Protein AF-X6FME9-F1 (afdb_monomer_lite)

Sequence (70 aa):
MIRPPRRQGEYADREIDCQEAMEPGFQAIVGCMLERLDAKRHQLPTAHAQNPRRPAAPKLKRNQPTTTIG

pLDDT: mean 70.38, std 14.23, range [45.47, 95.38]

Foldseek 3Di:
DDDPPDDPPPPPVPPDPPCVVCVVVVCVVVVVVVVVVVVVVVPPPPPDPPPVPPPDDPPPPPDDPPPDDD

Structure (mmCIF, N/CA/C/O backbone):
data_AF-X6FME9-F1
#
_entry.id   AF-X6FME9-F1
#
loop_
_atom_site.group_PDB
_atom_site.id
_atom_site.type_symbol
_atom_site.label_atom_id
_atom_site.label_alt_id
_atom_site.label_comp_id
_atom_site.label_asym_id
_atom_site.label_entity_id
_atom_site.label_seq_id
_atom_site.pdbx_PDB_ins_code
_atom_site.Cartn_x
_atom_site.Cartn_y
_atom_site.Cartn_z
_atom_site.occupancy
_atom_site.B_iso_or_equiv
_atom_site.auth_seq_id
_atom_site.auth_comp_id
_atom_site.auth_asym_id
_atom_site.auth_atom_id
_atom_site.pdbx_PDB_model_num
ATOM 1 N N . MET A 1 1 ? -9.554 19.591 34.515 1.00 54.16 1 MET A N 1
ATOM 2 C CA . MET A 1 1 ? -9.214 18.156 34.641 1.00 54.16 1 MET A CA 1
ATOM 3 C C . MET A 1 1 ? -8.665 17.671 33.315 1.00 54.16 1 MET A C 1
ATOM 5 O O . MET A 1 1 ? -9.399 17.678 32.334 1.00 54.16 1 MET A O 1
ATOM 9 N N . ILE A 1 2 ? -7.388 17.298 33.272 1.00 72.62 2 ILE A N 1
ATOM 10 C CA . ILE A 1 2 ? -6.808 16.617 32.111 1.00 72.62 2 ILE A CA 1
ATOM 11 C C . ILE A 1 2 ? -7.197 15.149 32.246 1.00 72.62 2 ILE A C 1
ATOM 13 O O . ILE A 1 2 ? -6.872 14.514 33.248 1.00 72.62 2 ILE A O 1
ATOM 17 N N . ARG A 1 3 ? -7.967 14.636 31.287 1.00 76.81 3 ARG A N 1
ATOM 18 C CA . ARG A 1 3 ? -8.314 13.214 31.264 1.00 76.81 3 ARG A CA 1
ATOM 19 C C . ARG A 1 3 ? -7.042 12.428 30.925 1.00 76.81 3 ARG A C 1
ATOM 21 O O . ARG A 1 3 ? -6.336 12.840 30.003 1.00 76.81 3 ARG A O 1
ATOM 28 N N . PRO A 1 4 ? -6.727 11.346 31.653 1.00 77.94 4 PRO A N 1
ATOM 29 C CA . PRO A 1 4 ? -5.572 10.524 31.329 1.00 77.94 4 PRO A CA 1
ATOM 30 C C . PRO A 1 4 ? -5.720 9.938 29.912 1.00 77.94 4 PRO A C 1
ATOM 32 O O . PRO A 1 4 ? -6.850 9.717 29.462 1.00 77.94 4 PRO A O 1
ATOM 35 N N . PRO A 1 5 ? -4.608 9.695 29.194 1.00 73.75 5 PRO A N 1
ATOM 36 C CA . PRO A 1 5 ? -4.645 9.026 27.898 1.00 73.75 5 PRO A CA 1
ATOM 37 C C . PRO A 1 5 ? -5.372 7.683 28.031 1.00 73.75 5 PRO A C 1
ATOM 39 O O . PRO A 1 5 ? -5.026 6.873 28.894 1.00 73.75 5 PRO A O 1
ATOM 42 N N . ARG A 1 6 ? -6.401 7.468 27.207 1.00 72.88 6 ARG A N 1
ATOM 43 C CA . ARG A 1 6 ? -7.196 6.230 27.216 1.00 72.88 6 ARG A CA 1
ATOM 44 C C . ARG A 1 6 ? -6.320 5.049 26.799 1.00 72.88 6 ARG A C 1
ATOM 46 O O . ARG A 1 6 ? -5.477 5.199 25.912 1.00 72.88 6 ARG A O 1
ATOM 53 N N . ARG A 1 7 ? -6.482 3.901 27.461 1.00 69.38 7 ARG A N 1
ATOM 54 C CA . ARG A 1 7 ? -5.621 2.723 27.239 1.00 69.38 7 ARG A CA 1
ATOM 55 C C . ARG A 1 7 ? -5.996 2.003 25.934 1.00 69.38 7 ARG A C 1
ATOM 57 O O . ARG A 1 7 ? -7.124 2.124 25.459 1.00 69.38 7 ARG A O 1
ATOM 64 N N . GLN A 1 8 ? -5.052 1.257 25.346 1.00 59.69 8 GLN A N 1
ATOM 65 C CA . GLN A 1 8 ? -5.354 0.344 24.231 1.00 59.69 8 GLN A CA 1
ATOM 66 C C . GLN A 1 8 ? -6.489 -0.606 24.655 1.00 59.69 8 GLN A C 1
ATOM 68 O O . GLN A 1 8 ? -6.419 -1.188 25.736 1.00 59.69 8 GLN A O 1
ATOM 73 N N . GLY A 1 9 ? -7.547 -0.691 23.841 1.00 65.94 9 GLY A N 1
ATOM 74 C CA . GLY A 1 9 ? -8.772 -1.456 24.129 1.00 65.94 9 GLY A CA 1
ATOM 75 C C . GLY A 1 9 ? -9.967 -0.634 24.635 1.00 65.94 9 GLY A C 1
ATOM 76 O O . GLY A 1 9 ? -11.074 -1.149 24.701 1.00 65.94 9 GLY A O 1
ATOM 77 N N . GLU A 1 10 ? -9.797 0.654 24.956 1.00 66.31 10 GLU A N 1
ATOM 78 C CA . GLU A 1 10 ? -10.906 1.512 25.423 1.00 66.31 10 GLU A CA 1
ATOM 79 C C . GLU A 1 10 ? -11.749 2.125 24.288 1.00 66.31 10 GLU A C 1
ATOM 81 O O . GLU A 1 10 ? -12.718 2.846 24.535 1.00 66.31 10 GLU A O 1
ATOM 86 N N . TYR A 1 11 ? -11.358 1.844 23.046 1.00 63.88 11 TYR A N 1
ATOM 87 C CA . TYR A 1 11 ? -12.077 2.184 21.827 1.00 63.88 11 TYR A CA 1
ATOM 88 C C . TYR A 1 11 ? -12.394 0.881 21.093 1.00 63.88 11 TYR A C 1
ATOM 90 O O . TYR A 1 11 ? -11.580 0.404 20.304 1.00 63.88 11 TYR A O 1
ATOM 98 N N . ALA A 1 12 ? -13.553 0.291 21.388 1.00 62.25 12 ALA A N 1
ATOM 99 C CA . ALA A 1 12 ? -14.030 -0.929 20.727 1.00 62.25 12 ALA A CA 1
ATOM 100 C C . ALA A 1 12 ? -14.208 -0.721 19.208 1.00 62.25 12 ALA A C 1
ATOM 102 O O . ALA A 1 12 ? -14.031 -1.625 18.407 1.00 62.25 12 ALA A O 1
ATOM 103 N N . ASP A 1 13 ? -14.474 0.520 18.813 1.00 67.31 13 ASP A N 1
ATOM 104 C CA . ASP A 1 13 ? -14.533 1.047 17.450 1.00 67.31 13 ASP A CA 1
ATOM 105 C C . ASP A 1 13 ? -13.156 1.216 16.770 1.00 67.31 13 ASP A C 1
ATOM 107 O O . ASP A 1 13 ? -13.088 1.603 15.605 1.00 67.31 13 ASP A O 1
ATOM 111 N N . ARG A 1 14 ? -12.051 0.939 17.476 1.00 62.47 14 ARG A N 1
ATOM 112 C CA . ARG A 1 14 ? -10.671 1.028 16.962 1.00 62.47 14 ARG A CA 1
ATOM 113 C C . ARG A 1 14 ? -9.921 -0.297 17.030 1.00 62.47 14 ARG A C 1
ATOM 115 O O . ARG A 1 14 ? -8.688 -0.293 17.006 1.00 62.47 14 ARG A O 1
ATOM 122 N N . GLU A 1 15 ? -10.637 -1.415 17.102 1.00 69.19 15 GLU A N 1
ATOM 123 C CA . GLU A 1 15 ? -10.076 -2.703 16.698 1.00 69.19 15 GLU A CA 1
ATOM 124 C C . GLU A 1 15 ? -9.828 -2.646 15.191 1.00 69.19 15 GLU A C 1
ATOM 126 O O . GLU A 1 15 ? -10.662 -2.994 14.365 1.00 69.19 15 GLU A O 1
ATOM 131 N N . ILE A 1 16 ? -8.686 -2.069 14.843 1.00 72.38 16 ILE A N 1
ATOM 132 C CA . ILE A 1 16 ? -8.186 -2.013 13.484 1.00 72.38 16 ILE A CA 1
ATOM 133 C C . ILE A 1 16 ? -7.242 -3.196 13.371 1.00 72.38 16 ILE A C 1
ATOM 135 O O . ILE A 1 16 ? -6.297 -3.307 14.159 1.00 72.38 16 ILE A O 1
ATOM 139 N N . ASP A 1 17 ? -7.482 -4.066 12.396 1.00 80.75 17 ASP A N 1
ATOM 140 C CA . ASP A 1 17 ? -6.458 -5.012 11.991 1.00 80.75 17 ASP A CA 1
ATOM 141 C C . ASP A 1 17 ? -5.280 -4.197 11.438 1.00 80.75 17 ASP A C 1
ATOM 143 O O . ASP A 1 17 ? -5.325 -3.629 10.344 1.00 80.75 17 ASP A O 1
ATOM 147 N N . CYS A 1 18 ? -4.233 -4.067 12.255 1.00 78.38 18 CYS A N 1
ATOM 148 C CA . CYS A 1 18 ? -3.039 -3.301 11.922 1.00 78.38 18 CYS A CA 1
ATOM 149 C C . CYS A 1 18 ? -2.389 -3.795 10.629 1.00 78.38 18 CYS A C 1
ATOM 151 O O . CYS A 1 18 ? -1.727 -3.007 9.961 1.00 78.38 18 CYS A O 1
ATOM 153 N N . GLN A 1 19 ? -2.546 -5.078 10.294 1.00 78.12 19 GLN A N 1
ATOM 154 C CA . GLN A 1 19 ? -2.038 -5.629 9.052 1.00 78.12 19 GLN A CA 1
ATOM 155 C C . GLN A 1 19 ? -2.877 -5.121 7.881 1.00 78.12 19 GLN A C 1
ATOM 157 O O . GLN A 1 19 ? -2.321 -4.503 6.979 1.00 78.12 19 GLN A O 1
ATOM 162 N N . GLU A 1 20 ? -4.202 -5.277 7.937 1.00 83.19 20 GLU A N 1
ATOM 163 C CA . GLU A 1 20 ? -5.114 -4.805 6.884 1.00 83.19 20 GLU A CA 1
ATOM 164 C C . GLU A 1 20 ? -4.985 -3.292 6.641 1.00 83.19 20 GLU A C 1
ATOM 166 O O . GLU A 1 20 ? -4.917 -2.836 5.500 1.00 83.19 20 GLU A O 1
ATOM 171 N N . ALA A 1 21 ? -4.866 -2.498 7.708 1.00 86.06 21 ALA A N 1
ATOM 172 C CA . ALA A 1 21 ? -4.697 -1.051 7.59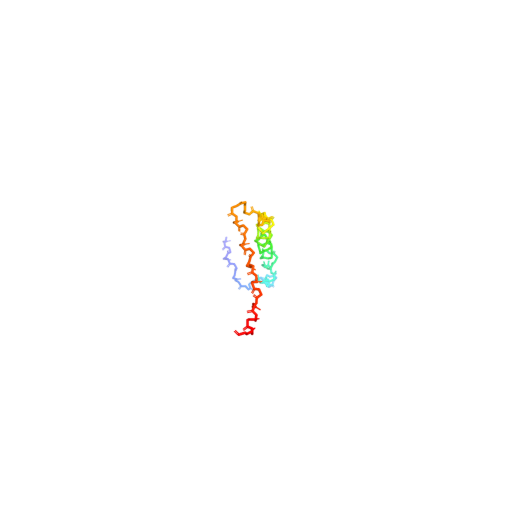9 1.00 86.06 21 ALA A CA 1
ATOM 173 C C . ALA A 1 21 ? -3.332 -0.632 7.021 1.00 86.06 21 ALA A C 1
ATOM 175 O O . ALA A 1 21 ? -3.219 0.443 6.427 1.00 86.06 21 ALA A O 1
ATOM 176 N N . MET A 1 22 ? -2.294 -1.456 7.193 1.00 88.31 22 MET A N 1
ATOM 177 C CA . MET A 1 22 ? -0.934 -1.178 6.716 1.00 88.31 22 MET A CA 1
ATOM 178 C C . MET A 1 22 ? -0.683 -1.704 5.297 1.00 88.31 22 MET A C 1
ATOM 180 O O . MET A 1 22 ? 0.090 -1.088 4.562 1.00 88.31 22 MET A O 1
ATOM 184 N N . GLU A 1 23 ? -1.339 -2.798 4.897 1.00 90.06 23 GLU A N 1
ATOM 185 C CA . GLU A 1 23 ? -1.248 -3.419 3.566 1.00 90.06 23 GLU A CA 1
ATOM 186 C C . GLU A 1 23 ? -1.265 -2.413 2.400 1.00 90.06 23 GLU A C 1
ATOM 188 O O . GLU A 1 23 ? -0.335 -2.451 1.591 1.00 90.06 23 GLU A O 1
ATOM 193 N N . PRO A 1 24 ? -2.203 -1.445 2.306 1.00 91.56 24 PRO A N 1
ATOM 194 C CA . PRO A 1 24 ? -2.213 -0.501 1.186 1.00 91.56 24 PRO A CA 1
ATOM 195 C C . PRO A 1 24 ? -0.962 0.390 1.141 1.00 91.56 24 PRO A C 1
ATOM 197 O O . PRO A 1 24 ? -0.427 0.670 0.065 1.00 91.56 24 PRO A O 1
ATOM 200 N N . GLY A 1 25 ? -0.453 0.812 2.302 1.00 92.75 25 GLY A N 1
ATOM 201 C CA . GLY A 1 25 ? 0.784 1.591 2.388 1.00 92.75 25 GLY A CA 1
ATOM 202 C C . GLY A 1 25 ? 2.012 0.752 2.037 1.00 92.75 25 GLY A C 1
ATOM 203 O O . GLY A 1 25 ? 2.898 1.205 1.310 1.00 92.75 25 GLY A O 1
ATOM 204 N N . PHE A 1 26 ? 2.043 -0.494 2.502 1.00 92.81 26 PHE A N 1
ATOM 205 C CA . PHE A 1 26 ? 3.117 -1.433 2.206 1.00 92.81 26 PHE A CA 1
AT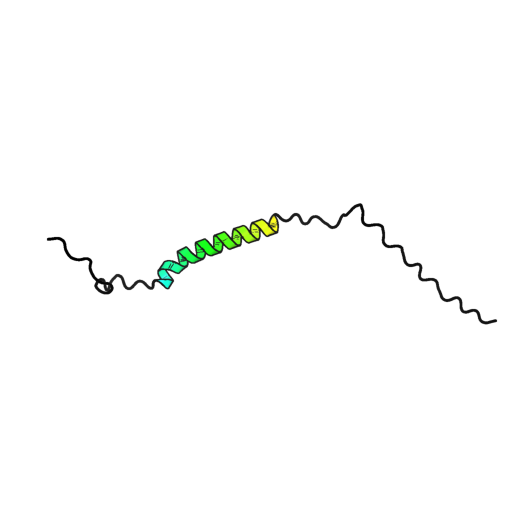OM 206 C C . PHE A 1 26 ? 3.178 -1.778 0.711 1.00 92.81 26 PHE A C 1
ATOM 208 O O . PHE A 1 26 ? 4.249 -1.712 0.102 1.00 92.81 26 PHE A O 1
ATOM 215 N N . GLN A 1 27 ? 2.028 -2.045 0.088 1.00 94.12 27 GLN A N 1
ATOM 216 C CA . GLN A 1 27 ? 1.920 -2.353 -1.336 1.00 94.12 27 GLN A CA 1
ATOM 217 C C . GLN A 1 27 ? 2.396 -1.184 -2.213 1.00 94.12 27 GLN A C 1
ATOM 219 O O . GLN A 1 27 ? 3.090 -1.409 -3.205 1.00 94.12 27 GLN A O 1
ATOM 224 N N . ALA A 1 28 ? 2.117 0.066 -1.820 1.00 95.19 28 ALA A N 1
ATOM 225 C CA . ALA A 1 28 ? 2.622 1.252 -2.515 1.00 95.19 28 ALA A CA 1
ATOM 226 C C . ALA A 1 28 ? 4.158 1.370 -2.451 1.00 95.19 28 ALA A C 1
ATOM 228 O O . ALA A 1 28 ? 4.805 1.697 -3.450 1.00 95.19 28 ALA A O 1
ATOM 229 N N . ILE A 1 29 ? 4.760 1.067 -1.295 1.00 95.38 29 ILE A N 1
ATOM 230 C CA . ILE A 1 29 ? 6.219 1.097 -1.110 1.00 95.38 29 ILE A CA 1
ATOM 231 C C . ILE A 1 29 ? 6.887 0.013 -1.961 1.00 95.38 29 ILE A C 1
ATOM 233 O O . ILE A 1 29 ? 7.805 0.309 -2.730 1.00 95.38 29 ILE A O 1
ATOM 237 N N . VAL A 1 30 ? 6.407 -1.229 -1.862 1.00 94.50 30 VAL A N 1
ATOM 238 C CA . VAL A 1 30 ? 6.950 -2.362 -2.624 1.00 94.50 30 VAL A CA 1
ATOM 239 C C . VAL A 1 30 ? 6.764 -2.146 -4.127 1.00 94.50 30 VAL A C 1
ATOM 241 O O . VAL A 1 30 ? 7.711 -2.346 -4.888 1.00 94.50 30 VAL A O 1
ATOM 244 N N . GLY A 1 31 ? 5.595 -1.662 -4.555 1.00 94.38 31 GLY A N 1
ATOM 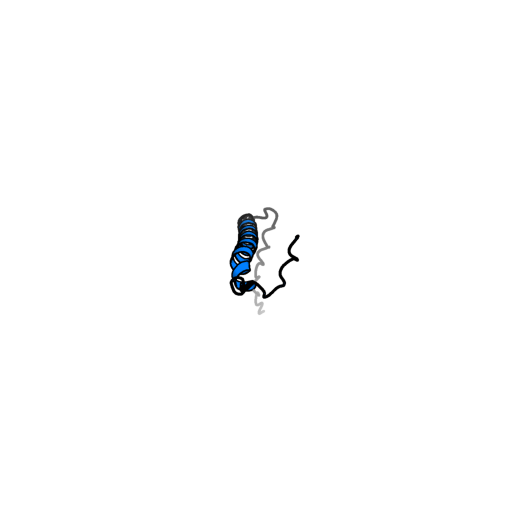245 C CA . GLY A 1 31 ? 5.318 -1.327 -5.953 1.00 94.38 31 GLY A CA 1
ATOM 246 C C . GLY A 1 31 ? 6.304 -0.302 -6.518 1.00 94.38 31 GLY A C 1
ATOM 247 O O . GLY A 1 31 ? 6.898 -0.535 -7.568 1.00 94.38 31 GLY A O 1
ATOM 248 N N . CYS A 1 32 ? 6.576 0.777 -5.779 1.00 92.88 32 CYS A N 1
ATOM 249 C CA . CYS A 1 32 ? 7.561 1.790 -6.171 1.00 92.88 32 CYS A CA 1
ATOM 250 C C . CYS A 1 32 ? 8.988 1.217 -6.281 1.00 92.88 32 CYS A C 1
ATOM 252 O O . CYS A 1 32 ? 9.746 1.567 -7.189 1.00 92.88 32 CYS A O 1
ATOM 254 N N . MET A 1 33 ? 9.379 0.319 -5.373 1.00 94.31 33 MET A N 1
ATOM 255 C CA . MET A 1 33 ? 10.694 -0.331 -5.429 1.00 94.31 33 MET A CA 1
ATOM 256 C C . MET A 1 33 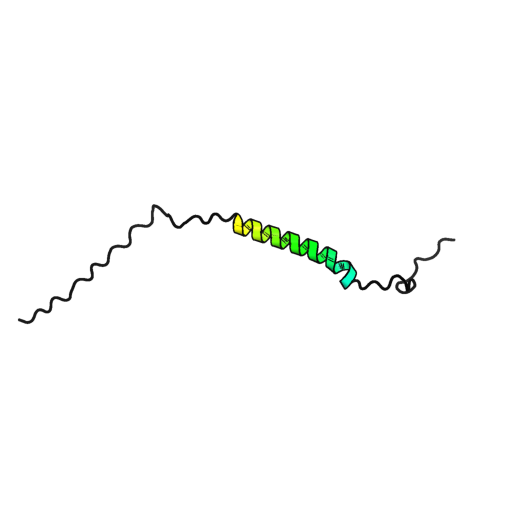? 10.829 -1.260 -6.642 1.00 94.31 33 MET A C 1
ATOM 258 O O . MET A 1 33 ? 11.881 -1.261 -7.288 1.00 94.31 33 MET A O 1
ATOM 262 N N . LEU A 1 34 ? 9.779 -2.021 -6.961 1.00 91.75 34 LEU A N 1
ATOM 263 C CA . LEU A 1 34 ? 9.745 -2.926 -8.111 1.00 91.75 34 LEU A CA 1
ATOM 264 C C . LEU A 1 34 ? 9.767 -2.158 -9.435 1.00 91.75 34 LEU A C 1
ATOM 266 O O . LEU A 1 34 ? 10.606 -2.442 -10.284 1.00 91.75 34 LEU A O 1
ATOM 270 N N . GLU A 1 35 ? 8.954 -1.113 -9.573 1.00 89.75 35 GLU A N 1
ATOM 271 C CA . GLU A 1 35 ? 8.924 -0.280 -10.780 1.00 89.75 35 GLU A CA 1
ATOM 272 C C . GLU A 1 35 ? 10.294 0.358 -11.071 1.00 89.75 35 GLU A C 1
ATOM 274 O O . GLU A 1 35 ? 10.768 0.368 -12.208 1.00 89.75 35 GLU A O 1
ATOM 279 N N . ARG A 1 36 ? 11.004 0.814 -10.030 1.00 86.44 36 ARG A N 1
ATOM 280 C CA . ARG A 1 36 ? 12.381 1.322 -10.157 1.00 86.44 36 ARG A CA 1
ATOM 281 C C . ARG A 1 36 ? 13.373 0.239 -10.572 1.00 86.44 36 ARG A C 1
ATOM 283 O O . ARG A 1 36 ? 14.319 0.526 -11.311 1.00 86.44 36 ARG A O 1
ATOM 290 N N . LEU A 1 37 ? 13.193 -0.989 -10.089 1.00 81.44 37 LEU A N 1
ATOM 291 C CA . LEU A 1 37 ? 14.032 -2.123 -10.463 1.00 81.44 37 LEU A CA 1
ATOM 292 C C . LEU A 1 37 ? 13.820 -2.497 -11.935 1.00 81.44 37 LEU A C 1
ATOM 294 O O . LEU A 1 37 ? 14.795 -2.702 -12.660 1.00 81.44 37 LEU A O 1
ATOM 298 N N . ASP A 1 38 ? 12.571 -2.527 -12.390 1.00 82.31 38 ASP A N 1
ATOM 299 C CA . ASP A 1 38 ? 12.226 -2.835 -13.776 1.00 82.31 38 ASP A CA 1
ATOM 300 C C . ASP A 1 38 ? 12.633 -1.720 -14.740 1.00 82.31 38 ASP A C 1
ATOM 302 O O . ASP A 1 38 ? 13.207 -2.007 -15.795 1.00 82.31 38 ASP A O 1
ATOM 306 N N . ALA A 1 39 ? 12.482 -0.452 -14.355 1.00 77.50 39 ALA A N 1
ATOM 307 C CA . ALA A 1 39 ? 13.003 0.679 -15.119 1.00 77.50 39 ALA A CA 1
ATOM 308 C C . ALA A 1 39 ? 14.530 0.603 -15.287 1.00 77.50 39 ALA A C 1
ATOM 310 O O . ALA A 1 39 ? 15.062 0.900 -16.358 1.00 77.50 39 ALA A O 1
ATOM 311 N N . LYS A 1 40 ? 15.251 0.145 -14.256 1.00 71.81 40 LYS A N 1
ATOM 312 C CA . LYS A 1 40 ? 16.706 -0.052 -14.316 1.00 71.81 40 LYS A CA 1
ATOM 313 C C . LYS A 1 40 ? 17.105 -1.230 -15.209 1.00 71.81 40 LYS A C 1
ATOM 315 O O . LYS A 1 40 ? 18.166 -1.184 -15.827 1.00 71.81 40 LYS A O 1
ATOM 320 N N . ARG A 1 41 ? 16.261 -2.263 -15.317 1.00 66.69 41 ARG A N 1
ATOM 321 C CA . ARG A 1 41 ? 16.453 -3.373 -16.267 1.00 66.69 41 ARG A CA 1
ATOM 322 C C . ARG A 1 41 ? 16.229 -2.946 -17.715 1.00 66.69 41 ARG A C 1
ATOM 324 O O . ARG A 1 41 ? 16.989 -3.368 -18.577 1.00 66.69 41 ARG A O 1
ATOM 331 N N . HIS A 1 42 ? 15.254 -2.075 -17.967 1.00 60.56 42 HIS A N 1
ATOM 332 C CA . HIS A 1 42 ? 14.969 -1.546 -19.306 1.00 60.56 42 HIS A CA 1
ATOM 333 C C . HIS A 1 42 ? 15.933 -0.427 -19.737 1.00 60.56 42 HIS A C 1
ATOM 335 O O . HIS A 1 42 ? 16.097 -0.184 -20.928 1.00 60.56 42 HIS A O 1
ATOM 341 N N . GLN A 1 43 ? 16.607 0.230 -18.786 1.00 56.69 43 GLN A N 1
ATOM 342 C CA . GLN A 1 43 ? 17.718 1.154 -19.049 1.00 56.69 43 GLN A CA 1
ATOM 343 C C . GLN A 1 43 ? 19.056 0.465 -19.311 1.00 56.69 43 GLN A C 1
ATOM 345 O O . GLN A 1 43 ? 20.009 1.155 -19.665 1.00 56.69 43 GLN A O 1
ATOM 350 N N . LEU A 1 44 ? 19.170 -0.858 -19.146 1.00 54.25 44 LEU A N 1
ATOM 351 C CA . LEU A 1 44 ? 20.335 -1.554 -19.668 1.00 54.25 44 LEU A CA 1
ATOM 352 C C . LEU A 1 44 ? 20.175 -1.559 -21.192 1.00 54.25 44 LEU A C 1
ATOM 354 O O . LEU A 1 44 ? 19.292 -2.266 -21.683 1.00 54.25 44 LEU A O 1
ATOM 358 N N . PRO A 1 45 ? 20.973 -0.793 -21.963 1.00 56.34 45 PRO A N 1
ATOM 359 C CA . PRO A 1 45 ? 20.977 -1.008 -23.390 1.00 56.34 45 PRO A CA 1
ATOM 360 C C . PRO A 1 45 ? 21.331 -2.480 -23.573 1.00 56.34 45 PRO A C 1
ATOM 362 O O . PRO A 1 45 ? 22.349 -2.956 -23.060 1.00 56.34 45 PRO A O 1
ATOM 365 N N . THR A 1 46 ? 20.495 -3.210 -24.302 1.00 60.00 46 THR A N 1
ATOM 366 C CA . THR A 1 46 ? 20.919 -4.385 -25.052 1.00 60.00 46 THR A CA 1
ATOM 367 C C . THR A 1 46 ? 21.969 -3.899 -26.047 1.00 60.00 46 THR A C 1
ATOM 369 O O . THR A 1 46 ? 21.736 -3.768 -27.245 1.00 60.00 46 THR A O 1
ATOM 372 N N . ALA A 1 47 ? 23.152 -3.562 -25.532 1.00 54.91 47 ALA A N 1
ATOM 373 C CA . ALA A 1 47 ? 24.352 -3.376 -26.302 1.00 54.91 47 ALA A CA 1
ATOM 374 C C . ALA A 1 47 ? 24.687 -4.772 -26.805 1.00 54.91 47 ALA A C 1
ATOM 376 O O . ALA A 1 47 ? 25.359 -5.572 -26.152 1.00 54.91 47 ALA A O 1
ATOM 377 N N . HIS A 1 48 ? 24.084 -5.076 -27.952 1.00 58.12 48 HIS A N 1
ATOM 378 C CA . HIS A 1 48 ? 24.454 -6.155 -28.829 1.00 58.12 48 HIS A CA 1
ATOM 379 C C . HIS A 1 48 ? 25.968 -6.330 -28.792 1.00 58.12 48 HIS A C 1
ATOM 381 O O . HIS A 1 48 ? 26.730 -5.366 -28.848 1.00 58.12 48 HIS A O 1
ATOM 387 N N . ALA A 1 49 ? 26.377 -7.588 -28.692 1.00 55.75 49 ALA A N 1
ATOM 388 C CA . ALA A 1 49 ? 27.745 -8.066 -28.725 1.00 55.75 49 ALA A CA 1
ATOM 389 C C . ALA A 1 49 ? 28.470 -7.733 -30.049 1.00 55.75 49 ALA A C 1
ATOM 391 O O . ALA A 1 49 ? 28.901 -8.622 -30.777 1.00 55.75 49 ALA A O 1
ATOM 392 N N . GLN A 1 50 ? 28.639 -6.456 -30.369 1.00 57.00 50 GLN A N 1
ATOM 393 C CA . GLN A 1 50 ? 29.533 -5.964 -31.405 1.00 57.00 50 GLN A CA 1
ATOM 394 C C . GLN A 1 50 ? 30.745 -5.375 -30.702 1.00 57.00 50 GLN A C 1
ATOM 396 O O . GLN A 1 50 ? 30.906 -4.171 -30.553 1.00 57.00 50 GLN A O 1
ATOM 401 N N . ASN A 1 51 ? 31.600 -6.281 -30.227 1.00 53.41 51 ASN A N 1
ATOM 402 C CA . ASN A 1 51 ? 32.980 -5.953 -29.921 1.00 53.41 51 ASN A CA 1
ATOM 403 C C . ASN A 1 51 ? 33.751 -5.948 -31.257 1.00 53.41 51 ASN A C 1
ATOM 405 O O . ASN A 1 51 ? 34.038 -7.033 -31.772 1.00 53.41 51 ASN A O 1
ATOM 409 N N . PRO A 1 52 ? 34.110 -4.781 -31.826 1.00 55.97 52 PRO A N 1
ATOM 410 C CA . PRO A 1 52 ? 34.868 -4.707 -33.078 1.00 55.97 52 PRO A CA 1
ATOM 411 C C . PRO A 1 52 ? 36.288 -5.285 -32.954 1.00 55.97 52 PRO A C 1
ATOM 413 O O . PRO A 1 52 ? 36.972 -5.446 -33.959 1.00 55.97 52 PRO A O 1
ATOM 416 N N . ARG A 1 53 ? 36.742 -5.619 -31.736 1.00 54.06 53 ARG A N 1
ATOM 417 C CA . ARG A 1 53 ? 38.032 -6.266 -31.468 1.00 54.06 53 ARG A CA 1
ATOM 418 C C . ARG A 1 53 ? 37.947 -7.770 -31.242 1.00 54.06 53 ARG A C 1
ATOM 420 O O . ARG A 1 53 ? 38.952 -8.347 -30.844 1.00 54.06 53 ARG A O 1
ATOM 427 N N . ARG A 1 54 ? 36.803 -8.437 -31.440 1.00 52.09 54 ARG A N 1
ATOM 428 C CA . ARG A 1 54 ? 36.781 -9.907 -31.373 1.00 52.09 54 ARG A CA 1
ATOM 429 C C . ARG A 1 54 ? 37.407 -10.442 -32.668 1.00 52.09 54 ARG A C 1
ATOM 431 O O . ARG A 1 54 ? 36.754 -10.339 -33.706 1.00 52.09 54 ARG A O 1
ATOM 438 N N . PRO A 1 55 ? 38.648 -10.974 -32.658 1.00 57.59 55 PRO A N 1
ATOM 439 C CA . PRO A 1 55 ? 39.212 -11.548 -33.869 1.00 57.59 55 PRO A CA 1
ATOM 440 C C . PRO A 1 55 ? 38.302 -12.690 -34.321 1.00 57.59 55 PRO A C 1
ATOM 442 O O . PRO A 1 55 ? 37.791 -13.453 -33.493 1.00 57.59 55 PRO A O 1
ATOM 445 N N . ALA A 1 56 ? 38.059 -12.775 -35.630 1.00 61.12 56 ALA A 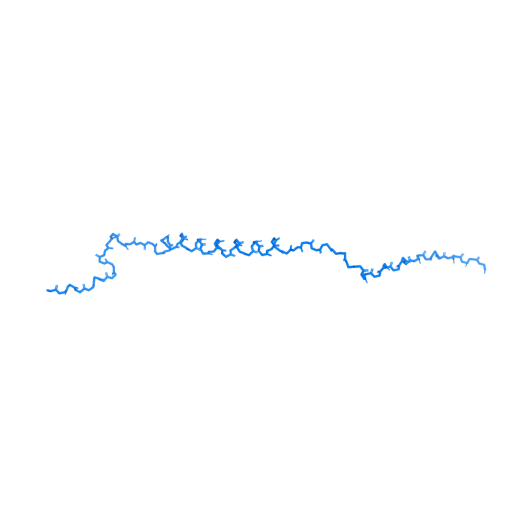N 1
ATOM 446 C CA . ALA A 1 56 ? 37.338 -13.894 -36.212 1.00 61.12 56 ALA A CA 1
ATOM 447 C C . ALA A 1 56 ? 38.002 -15.186 -35.723 1.00 61.12 56 ALA A C 1
ATOM 449 O O . ALA A 1 56 ? 39.207 -15.367 -35.901 1.00 61.12 56 ALA A O 1
ATOM 450 N N . ALA A 1 57 ? 37.231 -16.054 -35.063 1.00 63.06 57 ALA A N 1
ATOM 451 C CA . ALA A 1 57 ? 37.736 -17.356 -34.658 1.00 63.06 57 ALA A CA 1
ATOM 452 C C . ALA A 1 57 ? 38.318 -18.038 -35.908 1.00 63.06 57 ALA A C 1
ATOM 454 O O . ALA A 1 57 ? 37.620 -18.088 -36.932 1.00 63.06 57 ALA A O 1
ATOM 455 N N . PRO A 1 58 ? 39.578 -18.509 -35.875 1.00 61.25 58 PRO A N 1
ATOM 456 C CA . PRO A 1 58 ? 40.171 -19.136 -37.038 1.00 61.25 58 PRO A CA 1
ATOM 457 C C . PRO A 1 58 ? 39.292 -20.322 -37.416 1.00 61.25 58 PRO A C 1
ATOM 459 O O . PRO A 1 58 ? 38.962 -21.167 -36.581 1.00 61.25 58 PRO A O 1
ATOM 462 N N . LYS A 1 59 ? 38.855 -20.353 -38.678 1.00 62.66 59 LYS A N 1
ATOM 463 C CA . LYS A 1 59 ? 38.155 -21.505 -39.234 1.00 62.66 59 LYS A CA 1
ATOM 464 C C . LYS A 1 59 ? 39.124 -22.674 -39.115 1.00 62.66 59 LYS A C 1
ATOM 466 O O . LYS A 1 59 ? 40.105 -22.730 -39.852 1.00 62.66 59 LYS A O 1
ATOM 471 N N . LEU A 1 60 ? 38.873 -23.563 -38.156 1.00 60.19 60 LEU A N 1
ATOM 472 C CA . LEU A 1 60 ? 39.599 -24.813 -38.016 1.00 60.19 60 LEU A CA 1
ATOM 473 C C . LEU A 1 60 ? 39.377 -25.579 -39.322 1.00 60.19 60 LEU A C 1
ATOM 475 O O . LEU A 1 60 ? 38.312 -26.160 -39.539 1.00 60.19 60 LEU A O 1
ATOM 479 N N . LYS A 1 61 ? 40.343 -25.488 -40.242 1.00 59.56 61 LYS A N 1
ATOM 480 C CA . LYS A 1 61 ? 40.364 -26.290 -41.458 1.00 59.56 61 LYS A CA 1
ATOM 481 C C . LYS A 1 61 ? 40.444 -27.732 -40.975 1.00 59.56 61 LYS A C 1
ATOM 483 O O . LYS A 1 61 ? 41.478 -28.184 -40.492 1.00 59.56 61 LYS A O 1
ATOM 488 N N . ARG A 1 62 ? 39.306 -28.418 -41.026 1.00 59.94 62 ARG A N 1
ATOM 489 C CA . ARG A 1 62 ? 39.210 -29.858 -40.832 1.00 59.94 62 ARG A CA 1
ATOM 490 C C . ARG A 1 62 ? 39.975 -30.487 -41.990 1.00 59.94 62 ARG A C 1
ATOM 492 O O . ARG A 1 62 ? 39.424 -30.679 -43.069 1.00 59.94 62 ARG A O 1
ATOM 499 N N . ASN A 1 63 ? 41.272 -30.694 -41.791 1.00 61.00 63 ASN A N 1
ATOM 500 C CA . ASN A 1 63 ? 42.096 -31.418 -42.741 1.00 61.00 63 ASN A CA 1
ATOM 501 C C . ASN A 1 63 ? 41.565 -32.854 -42.776 1.00 61.00 63 ASN A C 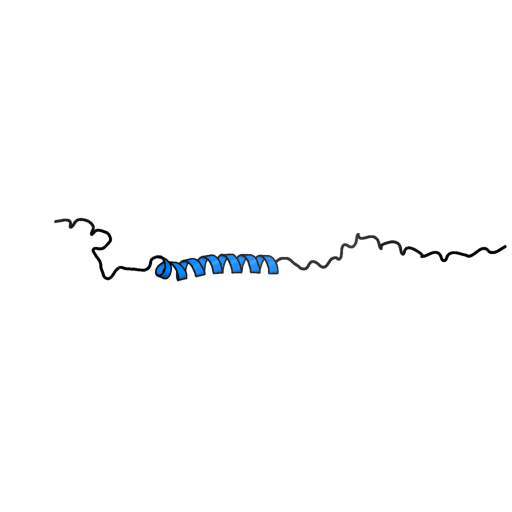1
ATOM 503 O O . ASN A 1 63 ? 41.502 -33.529 -41.749 1.00 61.00 63 ASN A O 1
ATOM 507 N N . GLN A 1 64 ? 41.102 -33.263 -43.955 1.00 63.75 64 GLN A N 1
ATOM 508 C CA . GLN A 1 64 ? 40.723 -34.638 -44.252 1.00 63.75 64 GLN A CA 1
ATOM 509 C C . GLN A 1 64 ? 41.903 -35.564 -43.920 1.00 63.75 64 GLN A C 1
ATOM 511 O O . GLN A 1 64 ? 43.038 -35.213 -44.251 1.00 63.75 64 GLN A O 1
ATOM 516 N N . PRO A 1 65 ? 41.679 -36.734 -43.300 1.00 54.03 65 PRO A N 1
ATOM 517 C CA . PRO A 1 65 ? 42.727 -37.732 -43.204 1.00 54.03 65 PRO A CA 1
ATOM 518 C C . PRO A 1 65 ? 42.969 -38.292 -44.607 1.00 54.03 65 PRO A C 1
ATOM 520 O O . PRO A 1 65 ? 42.135 -39.010 -45.156 1.00 54.03 65 PRO A O 1
ATOM 523 N N . THR A 1 66 ? 44.102 -37.936 -45.210 1.00 58.41 66 THR A N 1
ATOM 524 C CA . THR A 1 66 ? 44.617 -38.661 -46.370 1.00 58.41 66 THR A CA 1
ATOM 525 C C . THR A 1 66 ? 45.009 -40.049 -45.885 1.00 58.41 66 THR A C 1
ATOM 527 O O . THR A 1 66 ? 46.030 -40.230 -45.227 1.00 58.41 66 THR A O 1
ATOM 530 N N . THR A 1 67 ? 44.155 -41.025 -46.176 1.00 59.91 67 THR A N 1
ATOM 531 C CA . THR A 1 67 ? 44.499 -42.441 -46.128 1.00 59.91 67 THR A CA 1
ATOM 532 C C . THR A 1 67 ? 45.592 -42.689 -47.162 1.00 59.91 67 THR A C 1
ATOM 534 O O . THR A 1 67 ? 45.311 -42.818 -48.350 1.00 59.91 67 THR A O 1
ATOM 537 N N . THR A 1 68 ? 46.844 -42.734 -46.716 1.00 55.47 68 THR A N 1
ATOM 538 C CA . THR A 1 68 ? 47.930 -43.326 -47.498 1.00 55.47 68 THR A CA 1
ATOM 539 C C . THR A 1 68 ? 47.879 -44.832 -47.269 1.00 55.47 68 THR A C 1
ATOM 541 O O . THR A 1 68 ? 48.298 -45.323 -46.224 1.00 55.47 68 THR A O 1
ATOM 544 N N . ILE A 1 69 ? 47.300 -45.549 -48.232 1.00 56.84 69 ILE A N 1
ATOM 545 C CA . ILE A 1 69 ? 47.613 -46.957 -48.481 1.00 56.84 69 ILE A CA 1
ATOM 546 C C . ILE A 1 69 ? 48.686 -46.956 -49.569 1.00 56.84 69 ILE A C 1
ATOM 548 O O . ILE A 1 69 ? 48.470 -46.374 -50.633 1.00 56.84 69 ILE A O 1
ATOM 552 N N . GLY A 1 70 ? 49.826 -47.578 -49.276 1.00 45.47 70 GLY A N 1
ATOM 553 C CA . GLY A 1 70 ? 50.964 -47.732 -50.179 1.00 45.47 70 GLY A CA 1
ATOM 554 C C . GLY A 1 70 ? 52.200 -48.150 -49.413 1.00 45.47 70 GLY A C 1
ATOM 555 O O . GLY A 1 70 ? 52.903 -47.231 -48.945 1.00 45.47 70 GLY A O 1
#

Radius of gyration: 34.98 Å; chains: 1; bounding box: 66×66×85 Å

Secondary structure (DSSP, 8-state):
-PPPPPPTTS-GGG---HHHHHHHHHHHHHHHHHHHHHHHHHTS----S--TT-PPPP------------